Protein AF-A0A6B9YBB9-F1 (afdb_monomer_lite)

Sequence (61 aa):
MSIMKMLLISIVIGIAVGYGSGYLLDGRFQPDFFVIFTIISFIAFLLREIKKDKQKETDHE

pLDDT: mean 70.53, std 7.61, range [46.81, 82.5]

Radius of gyration: 15.84 Å; chains: 1; bounding box: 32×17×49 Å

Foldseek 3Di:
DDPVVVVVVVLVVVLCVQQVVCCVPPVDRDRDPVNVVSVVVVVVVVVVVVVVVVVVVVVVD

Structure (mmCIF, N/CA/C/O backbone):
data_AF-A0A6B9YBB9-F1
#
_entry.id   AF-A0A6B9YBB9-F1
#
loop_
_atom_site.group_PDB
_atom_site.id
_atom_site.type_symbol
_atom_site.label_atom_id
_atom_site.label_alt_id
_atom_site.label_comp_id
_atom_site.label_asym_id
_atom_site.label_entity_id
_atom_site.label_seq_id
_atom_site.pdbx_PDB_ins_code
_atom_site.Cartn_x
_atom_site.Cartn_y
_atom_site.Cartn_z
_atom_site.occupancy
_atom_site.B_iso_or_equiv
_atom_site.auth_seq_id
_atom_site.auth_comp_id
_atom_site.auth_asym_id
_atom_site.auth_atom_id
_atom_site.pdbx_PDB_model_num
ATOM 1 N N . MET A 1 1 ? -18.850 -9.516 1.426 1.00 59.44 1 MET A N 1
ATOM 2 C CA . MET A 1 1 ? -17.375 -9.374 1.391 1.00 59.44 1 MET A CA 1
ATOM 3 C C . MET A 1 1 ? -16.996 -8.298 2.403 1.00 59.44 1 MET A C 1
ATOM 5 O O . MET A 1 1 ? -17.602 -7.242 2.357 1.00 59.44 1 MET A O 1
ATOM 9 N N . SER A 1 2 ? -16.127 -8.580 3.382 1.00 7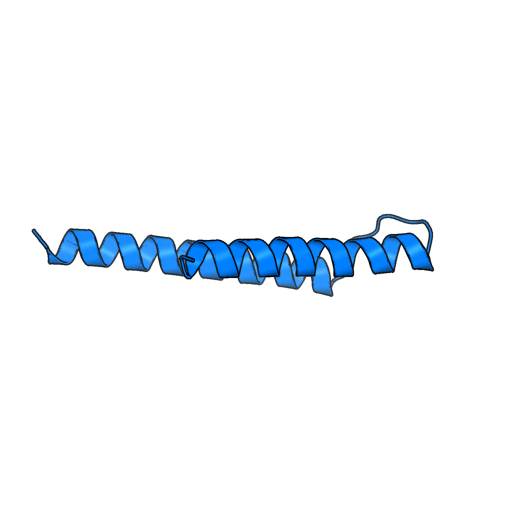7.81 2 SER A N 1
ATOM 10 C CA . SER A 1 2 ? -15.806 -7.611 4.453 1.00 77.81 2 SER A CA 1
ATOM 11 C C . SER A 1 2 ? -14.986 -6.430 3.908 1.00 77.81 2 SER A C 1
ATOM 13 O O . SER A 1 2 ? -14.124 -6.643 3.055 1.00 77.81 2 SER A O 1
ATOM 15 N N . ILE A 1 3 ? -15.225 -5.214 4.416 1.00 76.44 3 ILE A N 1
ATOM 16 C CA . ILE A 1 3 ? -14.508 -3.969 4.061 1.00 76.44 3 ILE A CA 1
ATOM 17 C C . ILE A 1 3 ? -12.987 -4.156 4.144 1.00 76.44 3 ILE A C 1
ATOM 19 O O . ILE A 1 3 ? -12.252 -3.734 3.255 1.00 76.44 3 ILE A O 1
ATOM 23 N N . MET A 1 4 ? -12.522 -4.891 5.152 1.00 70.06 4 MET A N 1
ATOM 24 C CA . MET A 1 4 ? -11.105 -5.191 5.351 1.00 70.06 4 MET A CA 1
ATOM 25 C C . MET A 1 4 ? -10.517 -6.049 4.220 1.00 70.06 4 MET A C 1
ATOM 27 O O . MET A 1 4 ? -9.388 -5.827 3.790 1.00 70.06 4 MET A O 1
ATOM 31 N N . LYS A 1 5 ? -11.304 -6.985 3.669 1.00 68.50 5 LYS A N 1
ATOM 32 C CA . LYS A 1 5 ? -10.900 -7.799 2.509 1.00 68.50 5 LYS A CA 1
ATOM 33 C C . LYS A 1 5 ? -10.847 -6.963 1.229 1.00 68.50 5 LYS A C 1
ATOM 35 O O . LYS A 1 5 ? -9.985 -7.190 0.390 1.00 68.50 5 LYS A O 1
ATOM 40 N N . MET A 1 6 ? -11.754 -5.998 1.090 1.00 71.69 6 MET A N 1
ATOM 41 C CA . MET A 1 6 ? -11.803 -5.101 -0.065 1.00 71.69 6 MET A CA 1
ATOM 42 C C . MET A 1 6 ? -10.613 -4.131 -0.071 1.00 71.69 6 MET A C 1
ATOM 44 O O . MET A 1 6 ? -9.980 -3.959 -1.106 1.00 71.69 6 MET A O 1
ATOM 48 N N . LEU A 1 7 ? -10.246 -3.592 1.098 1.00 72.25 7 LEU A N 1
ATOM 49 C CA . LEU A 1 7 ? -9.036 -2.783 1.278 1.00 72.25 7 LEU A CA 1
ATOM 50 C C . LEU A 1 7 ? -7.772 -3.570 0.913 1.00 72.25 7 LEU A C 1
ATOM 52 O O . LEU A 1 7 ? -6.982 -3.098 0.102 1.00 72.25 7 LEU A O 1
ATOM 56 N N . LEU A 1 8 ? -7.623 -4.791 1.440 1.00 75.06 8 LEU A N 1
ATOM 57 C CA . LEU A 1 8 ? -6.489 -5.673 1.137 1.00 75.06 8 LEU A CA 1
ATOM 58 C C . LEU A 1 8 ? -6.320 -5.935 -0.366 1.00 75.06 8 LEU A C 1
ATOM 60 O O . LEU A 1 8 ? -5.208 -5.850 -0.880 1.00 75.06 8 LEU A O 1
ATOM 64 N N . ILE A 1 9 ? -7.409 -6.215 -1.085 1.00 76.38 9 ILE A N 1
ATOM 65 C CA . ILE A 1 9 ? -7.354 -6.489 -2.529 1.00 76.38 9 ILE A CA 1
ATOM 66 C C . ILE A 1 9 ? -6.956 -5.240 -3.319 1.00 76.38 9 ILE A C 1
ATOM 68 O O . ILE A 1 9 ? -6.084 -5.327 -4.182 1.00 76.38 9 ILE A O 1
ATOM 72 N N . SER A 1 10 ? -7.521 -4.073 -2.998 1.00 69.00 10 SER A N 1
ATOM 73 C CA . SER A 1 10 ? 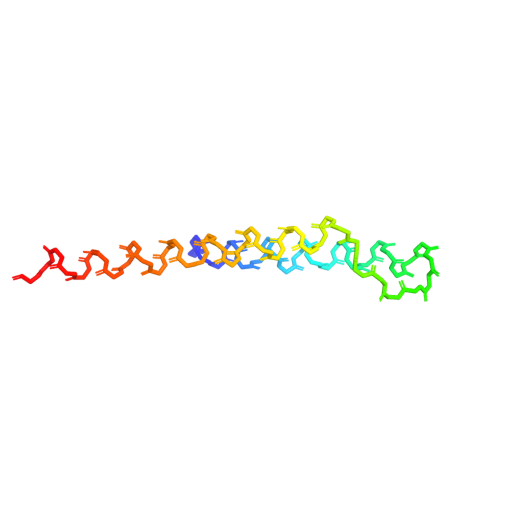-7.149 -2.807 -3.646 1.00 69.00 10 SER A CA 1
ATOM 74 C C . SER A 1 10 ? -5.661 -2.480 -3.483 1.00 69.00 10 SER A C 1
ATOM 76 O O . SER A 1 10 ? -5.055 -1.891 -4.374 1.00 69.00 10 SER A O 1
ATOM 78 N N . ILE A 1 11 ? -5.050 -2.906 -2.376 1.00 67.81 11 ILE A N 1
ATOM 79 C CA . ILE A 1 11 ? -3.623 -2.705 -2.098 1.00 67.81 11 ILE A CA 1
ATOM 80 C C . ILE A 1 11 ? -2.755 -3.659 -2.901 1.00 67.81 11 ILE A C 1
ATOM 82 O O . ILE A 1 11 ? -1.780 -3.219 -3.503 1.00 67.81 11 ILE A O 1
ATOM 86 N N . VAL A 1 12 ? -3.112 -4.945 -2.948 1.00 74.81 12 VAL A N 1
ATOM 87 C CA . VAL A 1 12 ? -2.401 -5.922 -3.785 1.00 74.81 12 VAL A CA 1
ATOM 88 C C . VAL A 1 12 ? -2.418 -5.467 -5.244 1.00 74.81 12 VAL A C 1
ATOM 90 O O . VAL A 1 12 ? -1.389 -5.529 -5.910 1.00 74.81 12 VAL A O 1
ATOM 93 N N . ILE A 1 13 ? -3.547 -4.926 -5.713 1.00 73.69 13 ILE A N 1
ATOM 94 C CA . ILE A 1 13 ? -3.669 -4.356 -7.058 1.00 73.69 13 ILE A CA 1
ATOM 95 C C . ILE A 1 13 ? -2.800 -3.099 -7.208 1.00 73.69 13 ILE A C 1
ATOM 97 O O . ILE A 1 13 ? -2.042 -3.012 -8.166 1.00 73.69 13 ILE A O 1
ATOM 101 N N . GLY A 1 14 ? -2.852 -2.144 -6.272 1.00 69.19 14 GLY A N 1
ATOM 102 C CA . GLY A 1 14 ? -2.054 -0.912 -6.345 1.00 69.19 14 GLY A CA 1
ATOM 103 C C . GLY A 1 14 ? -0.541 -1.165 -6.348 1.00 69.19 14 GLY A C 1
ATOM 104 O O . GLY A 1 14 ? 0.190 -0.564 -7.133 1.00 69.19 14 GLY A O 1
ATOM 105 N N . ILE A 1 15 ? -0.084 -2.112 -5.526 1.00 69.81 15 ILE A N 1
ATOM 106 C CA . ILE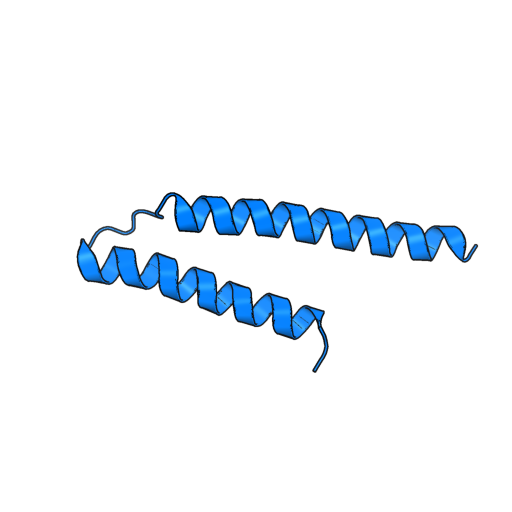 A 1 15 ? 1.301 -2.594 -5.501 1.00 69.81 15 ILE A CA 1
ATOM 107 C C . ILE A 1 15 ? 1.633 -3.270 -6.837 1.00 69.81 15 ILE A C 1
ATOM 109 O O . ILE A 1 15 ? 2.600 -2.885 -7.485 1.00 69.81 15 ILE A O 1
ATOM 113 N N . ALA A 1 16 ? 0.823 -4.228 -7.297 1.00 68.69 16 ALA A N 1
ATOM 114 C CA . ALA A 1 16 ? 1.078 -4.936 -8.551 1.00 68.69 16 ALA A CA 1
ATOM 115 C C . ALA A 1 16 ? 1.144 -3.995 -9.767 1.00 68.69 16 ALA A C 1
ATOM 117 O O . ALA A 1 16 ? 2.009 -4.168 -10.621 1.00 68.69 16 ALA A O 1
ATOM 118 N N . VAL A 1 17 ? 0.280 -2.977 -9.826 1.00 68.31 17 VAL A N 1
ATOM 119 C CA . VAL A 1 17 ? 0.272 -1.982 -10.907 1.00 68.31 17 VAL A CA 1
ATOM 120 C C . VAL A 1 17 ? 1.504 -1.079 -10.831 1.00 68.31 17 VAL A C 1
ATOM 122 O O . VAL A 1 17 ? 2.179 -0.917 -11.842 1.00 68.31 17 VAL A O 1
ATOM 125 N N . GLY A 1 18 ? 1.841 -0.544 -9.651 1.00 65.31 18 GLY A N 1
ATOM 126 C CA . GLY A 1 18 ? 2.982 0.366 -9.496 1.00 65.31 18 GLY A CA 1
ATOM 127 C C . GLY A 1 18 ? 4.349 -0.307 -9.666 1.00 65.31 18 GLY A C 1
ATOM 128 O O . GLY A 1 18 ? 5.246 0.255 -10.286 1.00 65.31 18 GLY A O 1
ATOM 129 N N . TYR A 1 19 ? 4.515 -1.536 -9.166 1.00 65.12 19 TYR A N 1
ATOM 130 C CA . TYR A 1 19 ? 5.734 -2.322 -9.391 1.00 65.12 19 TYR A CA 1
ATOM 131 C C . TYR A 1 19 ? 5.808 -2.876 -10.821 1.00 65.12 19 TYR A C 1
ATOM 133 O O . TYR A 1 19 ? 6.889 -2.931 -11.409 1.00 65.12 19 TYR A O 1
ATOM 141 N N . GLY A 1 20 ? 4.667 -3.280 -11.389 1.00 64.19 20 GLY A N 1
ATOM 142 C CA . GLY A 1 20 ? 4.582 -3.815 -12.745 1.00 64.19 20 GLY A CA 1
ATOM 143 C C . GLY A 1 20 ? 4.911 -2.774 -13.812 1.00 64.19 20 GLY A C 1
ATOM 144 O O . GLY A 1 20 ? 5.616 -3.094 -14.765 1.00 64.19 20 GLY A O 1
ATOM 145 N N . SER A 1 21 ? 4.474 -1.521 -13.635 1.00 63.53 21 SER A N 1
ATOM 146 C CA . SER A 1 21 ? 4.781 -0.439 -14.575 1.00 63.53 21 SER A CA 1
ATOM 147 C C . SER A 1 21 ? 6.270 -0.095 -14.607 1.00 63.53 21 SER A C 1
ATOM 149 O O . SER A 1 21 ? 6.828 0.029 -15.692 1.00 63.53 21 SER A O 1
ATOM 151 N N . GLY A 1 22 ? 6.934 -0.007 -13.448 1.00 62.34 22 GLY A N 1
ATOM 152 C CA . GLY A 1 22 ? 8.374 0.281 -13.383 1.00 62.34 22 GLY A CA 1
ATOM 153 C C . GLY A 1 22 ? 9.232 -0.836 -13.989 1.00 62.34 22 GLY A C 1
ATOM 154 O O . GLY A 1 22 ? 10.159 -0.574 -14.754 1.00 62.34 22 GLY A O 1
ATOM 155 N N . TYR A 1 23 ? 8.874 -2.101 -13.731 1.00 62.19 23 TYR A N 1
ATOM 156 C CA . TYR A 1 23 ? 9.568 -3.249 -14.321 1.00 62.19 23 TYR A CA 1
ATOM 157 C C . TYR A 1 23 ? 9.396 -3.329 -15.846 1.00 62.19 23 TYR A C 1
ATOM 159 O O . TYR A 1 23 ? 10.361 -3.613 -16.553 1.00 62.19 23 TYR A O 1
ATOM 167 N N . LEU A 1 24 ? 8.186 -3.068 -16.358 1.00 63.41 24 LEU A N 1
ATOM 168 C CA . LEU A 1 24 ? 7.889 -3.132 -17.793 1.00 63.41 24 LEU A CA 1
ATOM 169 C C . LEU A 1 24 ? 8.526 -1.993 -18.598 1.00 63.41 24 LEU A C 1
ATOM 171 O O . LEU A 1 24 ? 8.844 -2.202 -19.766 1.00 63.41 24 LEU A O 1
ATOM 175 N N . LEU A 1 25 ? 8.688 -0.808 -18.001 1.00 66.50 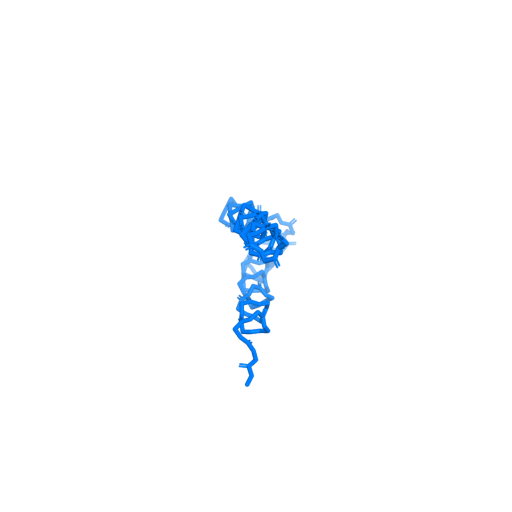25 LEU A N 1
ATOM 176 C CA . LEU A 1 25 ? 9.218 0.367 -18.697 1.00 66.50 25 LEU A CA 1
ATOM 177 C C . LEU A 1 25 ? 10.751 0.409 -18.706 1.00 66.50 25 LEU A C 1
ATOM 179 O O . LEU A 1 25 ? 11.334 0.634 -19.763 1.00 66.50 25 LEU A O 1
ATOM 183 N N . ASP A 1 26 ? 11.400 0.138 -17.570 1.00 67.81 26 ASP A N 1
ATOM 184 C CA . ASP A 1 26 ? 12.846 0.369 -17.423 1.00 67.81 26 ASP A CA 1
ATOM 185 C C . ASP A 1 26 ? 13.672 -0.913 -17.243 1.00 67.81 26 ASP A C 1
ATOM 187 O O . ASP A 1 26 ? 14.904 -0.862 -17.171 1.00 67.81 26 ASP A O 1
ATOM 191 N N . GLY A 1 27 ? 13.026 -2.079 -17.119 1.00 67.31 27 GLY A N 1
ATOM 192 C CA . GLY A 1 27 ? 13.697 -3.357 -16.844 1.00 67.31 27 GLY A CA 1
ATOM 193 C C . GLY A 1 27 ? 14.430 -3.399 -15.496 1.00 67.31 27 GLY A C 1
ATOM 194 O O . GLY A 1 27 ? 15.118 -4.374 -15.186 1.00 67.31 27 GLY A O 1
ATOM 195 N N . ARG A 1 28 ? 14.296 -2.346 -14.679 1.00 62.38 28 ARG A N 1
ATOM 196 C CA . ARG A 1 28 ? 14.878 -2.223 -13.344 1.00 62.38 28 ARG A CA 1
ATOM 197 C C . ARG A 1 28 ? 13.764 -2.231 -12.317 1.00 62.38 28 ARG A C 1
ATOM 199 O O . ARG A 1 28 ? 12.801 -1.478 -12.407 1.00 62.38 28 ARG A O 1
ATOM 206 N N . PHE A 1 29 ? 13.918 -3.076 -11.304 1.00 63.75 29 PHE A N 1
ATOM 207 C CA . PHE A 1 29 ? 12.992 -3.133 -10.182 1.00 63.75 29 PHE A CA 1
ATOM 208 C C . PHE A 1 29 ? 13.308 -2.005 -9.195 1.00 63.75 29 PHE A C 1
ATOM 210 O O . PHE A 1 29 ? 13.907 -2.225 -8.143 1.00 63.75 29 PHE A O 1
ATOM 217 N N . GLN A 1 30 ? 12.963 -0.777 -9.574 1.00 65.75 30 GLN A N 1
ATOM 218 C CA . GLN A 1 30 ? 13.109 0.391 -8.720 1.00 65.75 30 GLN A CA 1
ATOM 219 C C . GLN A 1 30 ? 11.712 0.817 -8.256 1.00 65.75 30 GLN A C 1
ATOM 221 O O . GLN A 1 30 ? 10.907 1.243 -9.081 1.00 65.75 30 GLN A O 1
ATOM 226 N N . PRO A 1 31 ? 11.369 0.646 -6.966 1.00 64.38 31 PRO A N 1
ATOM 227 C CA . PRO A 1 31 ? 10.078 1.087 -6.465 1.00 64.38 31 PRO A CA 1
ATOM 228 C C . PRO A 1 31 ? 9.991 2.605 -6.592 1.00 64.38 31 PRO A C 1
ATOM 230 O O . PRO A 1 31 ? 10.761 3.333 -5.963 1.00 64.38 31 PRO A O 1
ATOM 233 N N . ASP A 1 32 ? 9.048 3.066 -7.407 1.00 69.81 32 ASP A N 1
ATOM 234 C CA . ASP A 1 32 ? 8.794 4.487 -7.579 1.00 69.81 32 ASP A CA 1
ATOM 235 C C . ASP A 1 32 ? 8.401 5.142 -6.254 1.00 69.81 32 ASP A C 1
ATOM 237 O O . ASP A 1 32 ? 7.797 4.519 -5.372 1.00 69.81 32 ASP A O 1
ATOM 241 N N . PHE A 1 33 ? 8.677 6.443 -6.134 1.00 69.94 33 PHE A N 1
ATOM 242 C CA . PHE A 1 33 ? 8.259 7.244 -4.979 1.00 69.94 33 PHE A CA 1
ATOM 243 C C . PHE A 1 33 ? 6.769 7.040 -4.652 1.00 69.94 33 PHE A C 1
ATOM 245 O O . PHE A 1 33 ? 6.390 6.946 -3.486 1.00 69.94 33 PHE A O 1
ATOM 252 N N . PHE A 1 34 ? 5.932 6.889 -5.684 1.00 69.38 34 PHE A N 1
ATOM 253 C CA . PHE A 1 34 ? 4.498 6.646 -5.550 1.00 69.38 34 PHE A CA 1
ATOM 254 C C . PHE A 1 34 ? 4.169 5.322 -4.843 1.00 69.38 34 PHE A C 1
ATOM 256 O O . PHE A 1 34 ? 3.262 5.256 -4.011 1.00 69.38 34 PHE A O 1
ATOM 263 N N . VAL A 1 35 ? 4.937 4.270 -5.129 1.00 72.56 35 VAL A N 1
ATOM 264 C CA . VAL A 1 35 ? 4.796 2.950 -4.504 1.00 72.56 35 VAL A CA 1
ATOM 265 C C . VAL A 1 35 ? 5.176 3.022 -3.028 1.00 72.56 35 VAL A 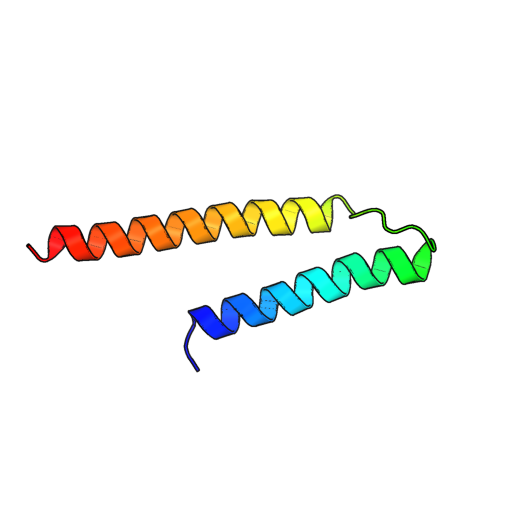C 1
ATOM 267 O O . VAL A 1 35 ? 4.413 2.579 -2.169 1.00 72.56 35 VAL A O 1
ATOM 270 N N . ILE A 1 36 ? 6.312 3.653 -2.718 1.00 76.88 36 ILE A N 1
ATOM 271 C CA . ILE A 1 36 ? 6.780 3.841 -1.338 1.00 76.88 36 ILE A CA 1
ATOM 272 C C . ILE A 1 36 ? 5.767 4.673 -0.539 1.00 76.88 36 ILE A C 1
ATOM 274 O O . ILE A 1 36 ? 5.373 4.289 0.563 1.00 76.88 36 ILE A O 1
ATOM 278 N N . PHE A 1 37 ? 5.284 5.777 -1.114 1.00 76.38 37 PHE A N 1
ATOM 279 C CA . PHE A 1 37 ? 4.270 6.637 -0.504 1.00 76.38 37 PHE A CA 1
ATOM 280 C C . PHE A 1 37 ? 2.957 5.888 -0.222 1.00 76.38 37 PHE A C 1
ATOM 282 O O . PHE A 1 37 ? 2.355 6.062 0.842 1.00 76.38 37 PHE A O 1
ATOM 289 N N . THR A 1 38 ? 2.533 5.018 -1.143 1.00 75.81 38 THR A N 1
ATOM 290 C CA . THR A 1 38 ? 1.327 4.190 -0.993 1.00 75.81 38 THR A CA 1
ATOM 291 C C . THR A 1 38 ? 1.481 3.188 0.151 1.00 75.81 38 THR A C 1
ATOM 293 O O . THR A 1 38 ? 0.581 3.063 0.983 1.00 75.81 38 THR A O 1
ATOM 296 N N . ILE A 1 39 ? 2.639 2.525 0.250 1.00 78.06 39 ILE A N 1
ATOM 297 C CA . ILE A 1 39 ? 2.944 1.583 1.337 1.00 78.06 39 ILE A CA 1
ATOM 298 C C . ILE A 1 39 ? 2.926 2.299 2.696 1.00 78.06 39 ILE A C 1
ATOM 300 O O . ILE A 1 39 ? 2.280 1.825 3.630 1.00 78.06 39 ILE A O 1
ATOM 304 N N . ILE A 1 40 ? 3.583 3.459 2.809 1.00 82.38 40 ILE A N 1
ATOM 305 C CA . ILE A 1 40 ? 3.628 4.237 4.059 1.00 82.38 40 ILE A CA 1
ATOM 306 C C . ILE A 1 40 ? 2.227 4.702 4.468 1.00 82.38 40 ILE A C 1
ATOM 308 O O . ILE A 1 40 ? 1.822 4.511 5.617 1.00 82.38 40 ILE A O 1
ATOM 312 N N . SER A 1 41 ? 1.464 5.272 3.530 1.00 78.94 41 SER A N 1
ATOM 313 C CA . SER A 1 41 ? 0.086 5.713 3.781 1.00 78.94 41 SER A CA 1
ATOM 314 C C . SER A 1 41 ? -0.794 4.557 4.258 1.00 78.94 41 SER A C 1
ATOM 316 O O . SER A 1 41 ? -1.610 4.723 5.166 1.00 78.94 41 SER A O 1
ATOM 318 N N . PHE A 1 42 ? -0.594 3.361 3.700 1.00 76.19 42 PHE A N 1
ATOM 319 C CA . PHE A 1 42 ? -1.321 2.175 4.122 1.00 76.19 42 PHE A CA 1
ATOM 320 C C . PHE A 1 42 ? -0.957 1.727 5.541 1.00 76.19 42 PHE A C 1
ATOM 322 O O . PHE A 1 42 ? -1.859 1.489 6.342 1.00 76.19 42 PHE A O 1
ATOM 329 N N . ILE A 1 43 ? 0.335 1.664 5.884 1.00 81.94 43 ILE A N 1
ATOM 330 C CA . ILE A 1 43 ? 0.781 1.328 7.247 1.00 81.94 43 ILE A CA 1
ATOM 331 C C . ILE A 1 43 ? 0.145 2.287 8.262 1.00 81.94 43 ILE A C 1
ATOM 333 O O . ILE A 1 43 ? -0.374 1.847 9.287 1.00 81.94 43 ILE A O 1
ATOM 337 N N . ALA A 1 44 ? 0.109 3.586 7.953 1.00 82.00 44 ALA A N 1
ATOM 338 C CA . ALA A 1 44 ? -0.533 4.584 8.805 1.00 82.00 44 ALA A CA 1
ATOM 339 C C . ALA A 1 44 ? -2.044 4.329 8.983 1.00 82.00 44 ALA A C 1
ATOM 341 O O . ALA A 1 44 ? -2.559 4.423 10.099 1.00 82.00 44 ALA A O 1
ATOM 342 N N . PHE A 1 45 ? -2.755 3.962 7.911 1.00 80.56 45 PHE A N 1
ATOM 343 C CA . PHE A 1 45 ? -4.172 3.589 7.982 1.00 80.56 45 PHE A CA 1
ATOM 344 C C . PHE A 1 45 ? -4.411 2.314 8.798 1.00 80.56 45 PHE A C 1
ATOM 346 O O . PHE A 1 45 ? -5.331 2.282 9.612 1.00 80.56 45 PHE A O 1
ATOM 353 N N . LEU A 1 46 ? -3.569 1.293 8.628 1.00 79.44 46 LEU A N 1
ATOM 354 C CA . LEU A 1 46 ? -3.631 0.044 9.392 1.00 79.44 46 LEU A CA 1
ATOM 355 C C . LEU A 1 46 ? -3.455 0.300 10.888 1.00 79.44 46 LEU A C 1
ATOM 357 O O . LEU A 1 46 ? -4.260 -0.155 11.693 1.00 79.44 46 LEU A O 1
ATOM 361 N N . LEU A 1 47 ? -2.435 1.079 11.257 1.00 82.38 47 LEU A N 1
ATOM 362 C CA . LEU A 1 47 ? -2.196 1.470 12.646 1.00 82.38 47 LEU A CA 1
ATOM 363 C C . LEU A 1 47 ? -3.383 2.251 13.222 1.00 82.38 47 LEU A C 1
ATOM 365 O O . LEU A 1 47 ? -3.742 2.058 14.384 1.00 82.38 47 LEU A O 1
ATOM 369 N N . ARG A 1 48 ? -4.019 3.107 12.414 1.00 82.50 48 ARG A N 1
ATOM 370 C CA . ARG A 1 48 ? -5.213 3.857 12.815 1.00 82.50 48 ARG A CA 1
ATOM 371 C C . ARG A 1 48 ? -6.423 2.952 13.045 1.00 82.50 48 ARG A C 1
ATOM 373 O O . ARG A 1 48 ? -7.107 3.143 14.047 1.00 82.50 48 ARG A O 1
ATOM 380 N N . GLU A 1 49 ? -6.689 1.993 12.161 1.00 77.50 49 GLU A N 1
ATOM 381 C CA . GLU A 1 49 ? -7.794 1.039 12.333 1.00 77.50 49 GLU A CA 1
ATOM 382 C C . GLU A 1 49 ? -7.543 0.102 13.522 1.00 77.50 49 GLU A C 1
ATOM 384 O O . GLU A 1 49 ? -8.419 -0.022 14.369 1.00 77.50 49 GLU A O 1
ATOM 389 N N . ILE A 1 50 ? -6.324 -0.427 13.698 1.00 80.88 50 ILE A N 1
ATOM 390 C CA . ILE A 1 50 ? -5.963 -1.224 14.888 1.00 80.88 50 ILE A CA 1
ATOM 391 C C . ILE A 1 50 ? -6.179 -0.415 16.174 1.00 80.88 50 ILE A C 1
ATOM 393 O O . ILE A 1 50 ? -6.702 -0.930 17.161 1.00 80.88 50 ILE A O 1
ATOM 397 N N . LYS A 1 51 ? -5.788 0.866 16.182 1.00 80.12 51 LYS A N 1
ATOM 398 C CA . LYS A 1 51 ? -6.010 1.750 17.334 1.00 80.12 51 LYS A CA 1
ATOM 399 C C . LYS A 1 51 ? -7.502 1.967 17.606 1.00 80.12 51 LYS A C 1
ATOM 401 O O . LYS A 1 51 ? -7.904 1.989 18.764 1.00 80.12 51 LYS A O 1
ATOM 406 N N . LYS A 1 52 ? -8.307 2.123 16.554 1.00 79.06 52 LYS A N 1
ATOM 407 C CA . LYS A 1 52 ? -9.760 2.308 16.642 1.00 79.06 52 LYS A CA 1
ATOM 408 C C . LYS A 1 52 ? -10.471 1.050 17.144 1.00 79.06 52 LYS A C 1
ATOM 410 O O . LYS A 1 52 ? -11.387 1.172 17.951 1.00 79.06 52 LYS A O 1
ATOM 415 N N . ASP A 1 53 ? -10.037 -0.129 16.711 1.00 74.06 53 ASP A N 1
ATOM 416 C CA . ASP A 1 53 ? -10.577 -1.404 17.1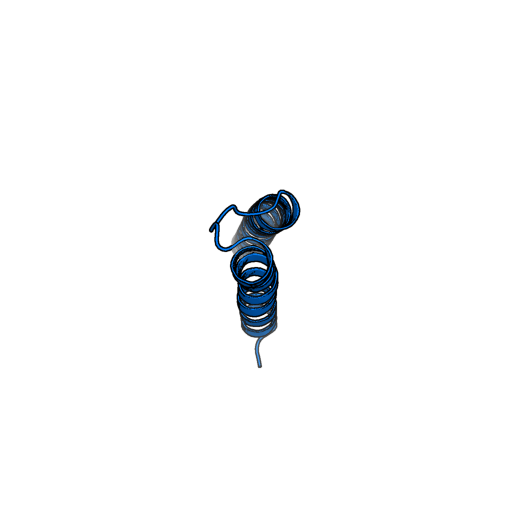90 1.00 74.06 53 ASP A CA 1
ATOM 417 C C . ASP A 1 53 ? -10.233 -1.634 18.666 1.00 74.06 53 ASP A C 1
ATOM 419 O O . ASP A 1 53 ? -11.124 -1.963 19.444 1.00 74.06 53 ASP A O 1
ATOM 423 N N . LYS A 1 54 ? -9.000 -1.323 19.093 1.00 70.56 54 LYS A N 1
ATOM 424 C CA . LYS A 1 54 ? -8.628 -1.364 20.520 1.00 70.56 54 LYS A CA 1
ATOM 425 C C . LYS A 1 54 ? -9.456 -0.414 21.387 1.00 70.56 54 LYS A C 1
ATOM 427 O O . LYS A 1 54 ? -9.811 -0.764 22.503 1.00 70.56 54 LYS A O 1
ATOM 432 N N . GLN A 1 55 ? -9.769 0.781 20.886 1.00 68.06 55 GLN A N 1
ATOM 433 C CA . GLN A 1 55 ? -10.605 1.741 21.615 1.00 68.06 55 GLN A CA 1
ATOM 434 C C . GLN A 1 55 ? -12.031 1.225 21.829 1.00 68.06 55 GLN A C 1
ATOM 436 O O . GLN A 1 55 ? -12.585 1.396 22.907 1.00 68.06 55 GLN A O 1
ATOM 441 N N . LYS A 1 56 ? -12.603 0.544 20.830 1.00 60.97 56 LYS A N 1
ATOM 442 C CA . LYS A 1 56 ? -13.937 -0.055 20.951 1.00 60.97 56 LYS A CA 1
ATOM 443 C C . LYS A 1 56 ? -13.996 -1.208 21.949 1.00 60.97 56 LYS A C 1
ATOM 445 O O . LYS A 1 56 ? -15.042 -1.400 22.550 1.00 60.97 56 LYS A O 1
ATOM 450 N N . GLU A 1 57 ? -12.918 -1.973 22.107 1.00 61.88 57 GLU A N 1
ATOM 451 C CA . GLU A 1 57 ? -12.838 -3.006 23.149 1.00 61.88 57 GLU A CA 1
ATOM 452 C C . GLU A 1 57 ? -12.749 -2.395 24.552 1.00 61.88 57 GLU A C 1
ATOM 454 O O . GLU A 1 57 ? -13.399 -2.891 25.461 1.00 61.88 57 GLU A O 1
ATOM 459 N N . THR A 1 58 ? -12.008 -1.295 24.727 1.00 59.00 58 THR A N 1
ATOM 460 C CA . THR A 1 58 ? -11.868 -0.624 26.034 1.00 59.00 58 THR A CA 1
ATOM 461 C C . THR A 1 58 ? -13.136 0.105 26.490 1.00 59.00 58 THR A C 1
ATOM 463 O O . THR A 1 58 ? -13.389 0.156 27.684 1.00 59.00 58 THR A O 1
ATOM 466 N N . ASP A 1 59 ? -13.950 0.640 25.577 1.00 58.72 59 ASP A N 1
ATOM 467 C CA . ASP A 1 59 ? -15.215 1.311 25.933 1.00 58.72 59 ASP A CA 1
ATOM 468 C C . ASP A 1 59 ? -16.360 0.321 26.265 1.00 58.72 59 ASP A C 1
ATOM 470 O O . ASP A 1 59 ? -17.457 0.744 26.637 1.00 58.72 59 ASP A O 1
ATOM 474 N N . HIS A 1 60 ? -16.136 -0.988 26.091 1.00 56.56 60 HIS A N 1
ATOM 475 C CA . HIS A 1 60 ? -17.115 -2.051 26.349 1.00 56.56 60 HIS A CA 1
ATOM 476 C C . HIS A 1 60 ? -16.903 -2.809 27.678 1.00 56.56 60 HIS A C 1
ATOM 478 O O . HIS A 1 60 ? -17.728 -3.672 27.991 1.00 56.56 60 HIS A O 1
ATOM 484 N N . GLU A 1 61 ? -15.865 -2.477 28.454 1.00 46.81 61 GLU A N 1
ATOM 485 C CA . GLU A 1 61 ? -15.665 -2.908 29.854 1.00 46.81 61 GLU A CA 1
ATOM 486 C C . GLU A 1 61 ? -16.102 -1.820 30.846 1.00 46.81 61 GLU A C 1
ATOM 488 O O . GLU A 1 61 ? -16.691 -2.189 31.889 1.00 46.81 61 GLU A O 1
#

Secondary structure (DSSP, 8-state):
--HHHHHHHHHHHHHHHHHHHHHHHHSS----HHHHHHHHHHHHHHHHHHHHHHHHHHTT-